Protein AF-A0A536W5L7-F1 (afdb_monomer)

Solvent-accessible surface area (backbone atoms only — not comparable to full-atom values): 9836 Å² total; per-residue (Å²): 137,85,82,81,77,74,79,84,81,61,81,79,60,69,79,57,91,58,36,45,54,44,58,64,73,83,43,68,65,40,51,50,52,49,54,50,55,33,54,78,70,67,56,73,55,66,69,61,50,50,50,52,53,52,52,50,53,51,43,50,79,49,64,52,60,50,56,84,71,65,44,43,70,56,57,74,65,50,46,77,48,80,44,59,80,52,95,77,37,63,67,56,29,53,72,78,36,67,70,68,43,86,86,84,88,87,76,65,56,88,37,88,71,53,58,68,45,41,71,51,43,66,38,91,66,82,43,66,37,38,77,80,80,43,50,75,66,54,40,45,40,43,55,75,29,54,43,54,53,94,55,52,84,48,48,42,31,35,36,78,83

pLDDT: mean 79.29, std 18.43, range [26.67, 97.56]

Structure (mmCIF, N/CA/C/O backbone):
data_AF-A0A536W5L7-F1
#
_entry.id   AF-A0A536W5L7-F1
#
loop_
_atom_site.group_PDB
_atom_site.id
_atom_site.type_symbol
_atom_site.label_atom_id
_atom_site.label_alt_id
_atom_site.label_comp_id
_atom_site.label_asym_id
_atom_site.label_entity_id
_atom_site.label_seq_id
_atom_site.pdbx_PDB_ins_code
_atom_site.Cartn_x
_atom_site.Cartn_y
_atom_site.Cartn_z
_atom_site.occupancy
_atom_site.B_iso_or_equiv
_atom_site.auth_seq_id
_atom_site.auth_comp_id
_atom_site.auth_asym_id
_atom_site.auth_atom_id
_atom_site.pdbx_PDB_model_num
ATOM 1 N N . MET A 1 1 ? 6.452 13.680 34.848 1.00 32.22 1 MET A N 1
ATOM 2 C CA . MET A 1 1 ? 6.865 13.036 33.582 1.00 32.22 1 MET A CA 1
ATOM 3 C C . MET A 1 1 ? 6.697 11.531 33.725 1.00 32.22 1 MET A C 1
ATOM 5 O O . MET A 1 1 ? 7.454 10.925 34.468 1.00 32.22 1 MET A O 1
ATOM 9 N N . LYS A 1 2 ? 5.662 10.931 33.125 1.00 27.36 2 LYS A N 1
ATOM 10 C CA . LYS A 1 2 ? 5.513 9.468 33.105 1.00 27.36 2 LYS A CA 1
ATOM 11 C C . LYS A 1 2 ? 6.101 8.961 31.793 1.00 27.36 2 LYS A C 1
ATOM 13 O O . LYS A 1 2 ? 5.631 9.349 30.733 1.00 27.36 2 LYS A O 1
ATOM 18 N N . SER A 1 3 ? 7.160 8.170 31.917 1.00 26.67 3 SER A N 1
ATOM 19 C CA . SER A 1 3 ? 7.847 7.481 30.828 1.00 26.67 3 SER A CA 1
ATOM 20 C C . SER A 1 3 ? 6.875 6.536 30.117 1.00 26.67 3 SER A C 1
ATOM 22 O O . SER A 1 3 ? 6.355 5.597 30.723 1.00 26.67 3 SER A O 1
ATOM 24 N N . THR A 1 4 ? 6.594 6.820 28.847 1.00 32.50 4 THR A N 1
ATOM 25 C CA . THR A 1 4 ? 5.908 5.916 27.924 1.00 32.50 4 THR A CA 1
ATOM 26 C C . THR A 1 4 ? 6.927 4.865 27.499 1.00 32.50 4 THR A C 1
ATOM 28 O O . THR A 1 4 ? 7.762 5.106 26.631 1.00 32.50 4 THR A O 1
ATOM 31 N N . VAL A 1 5 ? 6.919 3.711 28.162 1.00 34.50 5 VAL A N 1
ATOM 32 C CA . VAL A 1 5 ? 7.752 2.578 27.751 1.00 34.50 5 VAL A CA 1
ATOM 33 C C . VAL A 1 5 ? 7.144 2.016 26.471 1.00 34.50 5 VAL A C 1
ATOM 35 O O . VAL A 1 5 ? 6.074 1.409 26.508 1.00 34.50 5 VAL A O 1
ATOM 38 N N . ALA A 1 6 ? 7.809 2.254 25.341 1.00 34.38 6 ALA A N 1
ATOM 39 C CA . ALA A 1 6 ? 7.497 1.573 24.093 1.00 34.38 6 ALA A CA 1
ATOM 40 C C . ALA A 1 6 ? 7.584 0.050 24.324 1.00 34.38 6 ALA A C 1
ATOM 42 O O . ALA A 1 6 ? 8.531 -0.412 24.976 1.00 34.38 6 ALA A O 1
ATOM 43 N N . PRO A 1 7 ? 6.606 -0.743 23.856 1.00 38.12 7 PRO A N 1
ATOM 44 C CA . PRO A 1 7 ? 6.617 -2.183 24.070 1.00 38.12 7 PRO A CA 1
ATOM 45 C C . PRO A 1 7 ? 7.870 -2.798 23.430 1.00 38.12 7 PRO A C 1
ATOM 47 O O . PRO A 1 7 ? 8.220 -2.475 22.296 1.00 38.1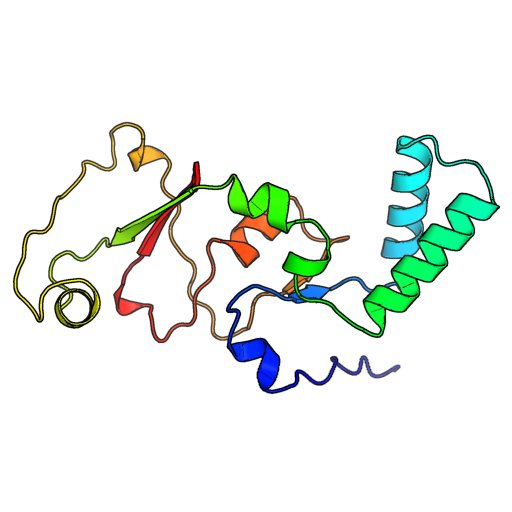2 7 PRO A O 1
ATOM 50 N N . ARG A 1 8 ? 8.562 -3.677 24.169 1.00 34.28 8 ARG A N 1
ATOM 51 C CA . ARG A 1 8 ? 9.709 -4.436 23.647 1.00 34.28 8 ARG A CA 1
ATOM 52 C C . ARG A 1 8 ? 9.222 -5.351 22.525 1.00 34.28 8 ARG A C 1
ATOM 54 O O . ARG A 1 8 ? 8.440 -6.265 22.768 1.00 34.28 8 ARG A O 1
ATOM 61 N N . ILE A 1 9 ? 9.688 -5.082 21.311 1.00 44.03 9 ILE A N 1
ATOM 62 C CA . ILE A 1 9 ? 9.407 -5.883 20.119 1.00 44.03 9 ILE A CA 1
ATOM 63 C C . ILE A 1 9 ? 10.312 -7.122 20.175 1.00 44.03 9 ILE A C 1
ATOM 65 O O . ILE A 1 9 ? 11.535 -6.993 20.204 1.00 44.03 9 ILE A O 1
ATOM 69 N N . ASN A 1 10 ? 9.725 -8.319 20.234 1.00 33.59 10 ASN A N 1
ATOM 70 C CA . ASN A 1 10 ? 10.475 -9.576 20.170 1.00 33.59 10 ASN A CA 1
ATOM 71 C C . ASN A 1 10 ? 10.868 -9.893 18.716 1.00 33.59 10 ASN A C 1
ATOM 73 O O . ASN A 1 10 ? 10.133 -9.597 17.778 1.00 33.59 10 ASN A O 1
ATOM 77 N N . SER A 1 11 ? 12.018 -10.538 18.523 1.00 33.47 11 SER A N 1
ATOM 78 C CA . SER A 1 11 ? 12.599 -10.849 17.206 1.00 33.47 11 SER A CA 1
ATOM 79 C C . SER A 1 11 ? 11.717 -11.726 16.304 1.00 33.47 11 SER A C 1
ATOM 81 O O . SER A 1 11 ? 11.886 -11.719 15.088 1.00 33.47 11 SER A O 1
ATOM 83 N N . THR A 1 12 ? 10.743 -12.447 16.862 1.00 30.41 12 THR A N 1
ATOM 84 C CA . THR A 1 12 ? 9.861 -13.362 16.122 1.00 30.41 12 THR A CA 1
ATOM 85 C C . THR A 1 12 ? 8.796 -12.650 15.276 1.00 30.41 12 THR A C 1
ATOM 87 O O . THR A 1 12 ? 8.328 -13.215 14.290 1.00 30.41 12 THR A O 1
ATOM 90 N N . THR A 1 13 ? 8.438 -11.400 15.599 1.00 38.28 13 THR A N 1
ATOM 91 C CA . THR A 1 13 ? 7.467 -10.600 14.820 1.00 38.28 13 THR A CA 1
ATOM 92 C C . THR A 1 13 ? 8.046 -9.976 13.549 1.00 38.28 13 THR A C 1
ATOM 94 O O . THR A 1 13 ? 7.297 -9.406 12.768 1.00 38.28 13 THR A O 1
ATOM 97 N N . LEU A 1 14 ? 9.355 -10.101 13.301 1.00 33.59 14 LEU A N 1
ATOM 98 C CA . LEU A 1 14 ? 10.002 -9.546 12.104 1.00 33.59 14 LEU A CA 1
ATOM 99 C C . LEU A 1 14 ? 9.717 -10.347 10.821 1.00 33.59 14 LEU A C 1
ATOM 101 O O . LEU A 1 14 ? 9.996 -9.854 9.733 1.00 33.59 14 LEU A O 1
ATOM 105 N N . SER A 1 15 ? 9.172 -11.565 10.930 1.00 30.73 15 SER A N 1
ATOM 106 C CA . SER A 1 15 ? 8.863 -12.407 9.760 1.00 30.73 15 SER A CA 1
ATOM 107 C C . SER A 1 15 ? 7.578 -11.998 9.029 1.00 30.73 15 SER A C 1
ATOM 109 O O . SER A 1 15 ? 7.478 -12.200 7.822 1.00 30.73 15 SER A O 1
ATOM 111 N N . ASN A 1 16 ? 6.639 -11.343 9.720 1.00 41.31 16 ASN A N 1
ATOM 112 C CA . ASN A 1 16 ? 5.439 -10.775 9.114 1.00 41.31 16 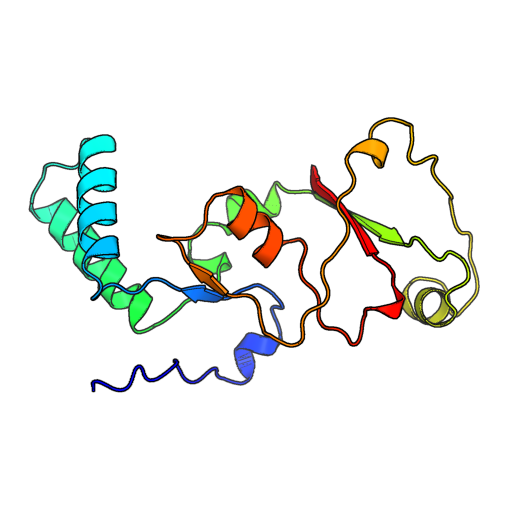ASN A CA 1
ATOM 113 C C . ASN A 1 16 ? 5.618 -9.257 9.049 1.00 41.31 16 ASN A C 1
ATOM 115 O O . ASN A 1 16 ? 5.362 -8.558 10.025 1.00 41.31 16 ASN A O 1
ATOM 119 N N . ALA A 1 17 ? 6.069 -8.749 7.898 1.00 54.16 17 ALA A N 1
ATOM 120 C CA . ALA A 1 17 ? 6.333 -7.332 7.613 1.00 54.16 17 ALA A CA 1
ATOM 121 C C . ALA A 1 17 ? 5.059 -6.454 7.567 1.00 54.16 17 ALA A C 1
ATOM 123 O O . ALA A 1 17 ? 4.863 -5.665 6.643 1.00 54.16 17 ALA A O 1
ATOM 124 N N . ARG A 1 18 ? 4.145 -6.622 8.529 1.00 63.81 18 ARG A N 1
ATOM 125 C CA . ARG A 1 18 ? 2.901 -5.858 8.655 1.00 63.81 18 ARG A CA 1
ATOM 126 C C . ARG A 1 18 ? 2.959 -4.936 9.871 1.00 63.81 18 ARG A C 1
ATOM 128 O O . ARG A 1 18 ? 3.485 -5.347 10.909 1.00 63.81 18 ARG A O 1
ATOM 135 N N . PRO A 1 19 ? 2.410 -3.710 9.781 1.00 64.31 19 PRO A N 1
ATOM 136 C CA . PRO A 1 19 ? 2.443 -2.758 10.883 1.00 64.31 19 PRO A CA 1
ATOM 137 C C . PRO A 1 19 ? 1.886 -3.357 12.164 1.00 64.31 19 PRO A C 1
ATOM 139 O O . PRO A 1 19 ? 0.949 -4.159 12.147 1.00 64.31 19 PRO A O 1
ATOM 142 N N . LEU A 1 20 ? 2.402 -2.888 13.291 1.00 68.06 20 LEU A N 1
ATOM 143 C CA . LEU A 1 20 ? 1.742 -3.134 14.561 1.00 68.06 20 LEU A CA 1
ATOM 144 C C . LEU A 1 20 ? 0.541 -2.200 14.695 1.00 68.06 20 LEU A C 1
ATOM 146 O O . LEU A 1 20 ? 0.556 -1.054 14.239 1.00 68.06 20 LEU A O 1
ATOM 150 N N . VAL A 1 21 ? -0.498 -2.693 15.360 1.00 67.75 21 VAL A N 1
ATOM 151 C CA . VAL A 1 21 ? -1.654 -1.878 15.722 1.00 67.75 21 VAL A CA 1
ATOM 152 C C . VAL A 1 21 ? -1.456 -1.371 17.136 1.00 67.75 21 VAL A C 1
ATOM 154 O O . VAL A 1 21 ? -1.437 -2.153 18.087 1.00 67.75 21 VAL A O 1
ATOM 157 N N . HIS A 1 22 ? -1.332 -0.057 17.268 1.00 70.94 22 HIS A N 1
ATOM 158 C CA . HIS A 1 22 ? -1.239 0.617 18.549 1.00 70.94 22 HIS A CA 1
ATOM 159 C C . HIS A 1 22 ? -2.584 1.230 18.941 1.00 70.94 22 HIS A C 1
ATOM 161 O O . HIS A 1 22 ? -3.380 1.675 18.110 1.00 70.94 22 HIS A O 1
ATOM 167 N N . LEU A 1 23 ? -2.857 1.218 20.242 1.00 68.75 23 LEU A N 1
ATOM 168 C CA . LEU A 1 23 ? -4.074 1.768 20.814 1.00 68.75 23 LEU A CA 1
ATOM 169 C C . LEU A 1 23 ? -3.818 2.138 22.272 1.00 68.75 23 LEU A C 1
ATOM 171 O O . LEU A 1 23 ? -3.885 1.269 23.135 1.00 68.75 23 LEU A O 1
ATOM 175 N N . ASP A 1 24 ? -3.565 3.410 22.574 1.00 73.62 24 ASP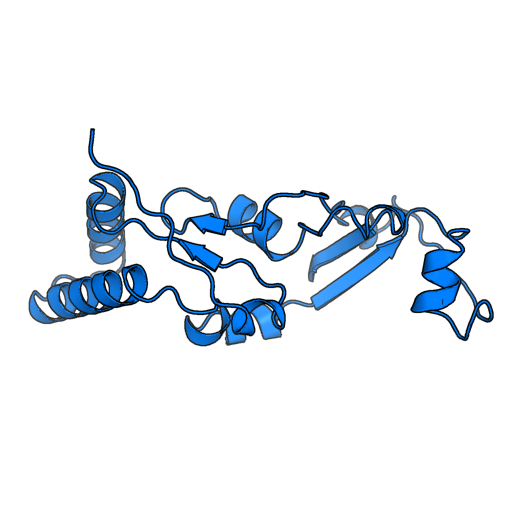 A N 1
ATOM 176 C CA . ASP A 1 24 ? -3.363 3.844 23.962 1.00 73.62 24 ASP A CA 1
ATOM 177 C C . ASP A 1 24 ? -4.687 3.842 24.739 1.00 73.62 24 ASP A C 1
ATOM 179 O O . ASP A 1 24 ? -5.470 4.784 24.671 1.00 73.62 24 ASP A O 1
ATOM 183 N N . VAL A 1 25 ? -4.947 2.797 25.524 1.00 71.25 25 VAL A N 1
ATOM 184 C CA . VAL A 1 25 ? -6.206 2.640 26.280 1.00 71.25 25 VAL A CA 1
ATOM 185 C C . VAL A 1 25 ? -6.296 3.589 27.487 1.00 71.25 25 VAL A C 1
ATOM 187 O O . VAL A 1 25 ? -7.371 3.756 28.076 1.00 71.25 25 VAL A O 1
ATOM 190 N N . HIS A 1 26 ? -5.191 4.222 27.884 1.00 73.50 26 HIS A N 1
ATOM 191 C CA . HIS A 1 26 ? -5.160 5.127 29.028 1.00 73.50 26 HIS A CA 1
ATOM 192 C C . HIS A 1 26 ? -5.486 6.573 28.658 1.00 73.50 26 HIS A C 1
ATOM 194 O O . HIS A 1 26 ? -5.987 7.300 29.533 1.00 73.50 26 HIS A O 1
ATOM 200 N N . SER A 1 27 ? -5.285 6.957 27.395 1.00 80.25 27 SER A N 1
ATOM 201 C CA . SER A 1 27 ? -5.589 8.300 26.907 1.00 80.25 27 SER A CA 1
ATOM 202 C C . SER A 1 27 ? -7.074 8.656 27.077 1.00 80.25 27 SER A C 1
ATOM 204 O O . SER A 1 27 ? -7.976 7.808 27.039 1.00 80.25 27 SER A O 1
ATOM 206 N N . THR A 1 28 ? -7.341 9.937 27.325 1.00 82.00 28 THR A N 1
ATOM 207 C CA . THR A 1 28 ? -8.700 10.500 27.350 1.00 82.00 28 THR A CA 1
ATOM 208 C C . THR A 1 28 ? -9.383 10.330 25.998 1.00 82.00 28 THR A C 1
ATOM 210 O O . THR A 1 28 ? -10.524 9.877 25.941 1.00 82.00 28 THR A O 1
ATOM 213 N N . GLU A 1 29 ? -8.642 10.566 24.921 1.00 81.56 29 GLU A N 1
ATOM 214 C CA . GLU A 1 29 ? -9.106 10.446 23.541 1.00 81.56 29 GLU A CA 1
ATOM 215 C C . GLU A 1 29 ? -9.624 9.037 23.214 1.00 81.56 29 GLU A C 1
ATOM 217 O O . GLU A 1 29 ? -10.728 8.884 22.694 1.00 81.56 29 GLU A O 1
ATOM 222 N N . THR A 1 30 ? -8.905 7.983 23.615 1.00 80.06 30 THR A N 1
ATOM 223 C CA . THR A 1 30 ? -9.338 6.595 23.394 1.00 80.06 30 THR A CA 1
ATOM 224 C C . THR A 1 30 ? -10.594 6.252 24.187 1.00 80.06 30 THR A C 1
ATOM 226 O O . THR A 1 30 ? -11.461 5.520 23.703 1.00 80.06 30 THR A O 1
ATOM 229 N N . LYS A 1 31 ? -10.730 6.772 25.414 1.00 82.50 31 LYS A N 1
ATOM 230 C CA . LYS A 1 31 ? -11.933 6.558 26.237 1.00 82.50 31 LYS A CA 1
ATOM 231 C C . LYS A 1 31 ? -13.154 7.223 25.612 1.00 82.50 31 LYS A C 1
ATOM 233 O O . LYS A 1 31 ? -14.226 6.616 25.587 1.00 82.50 31 LYS A O 1
ATOM 238 N N . GLU A 1 32 ? -12.994 8.438 25.100 1.00 85.38 32 GLU A N 1
ATOM 239 C CA . GLU A 1 32 ? -14.044 9.159 24.384 1.00 85.38 32 GLU A CA 1
ATOM 240 C C . GLU A 1 32 ? -14.416 8.460 23.080 1.00 85.38 32 GLU A C 1
ATOM 242 O O . GLU A 1 32 ? -15.590 8.15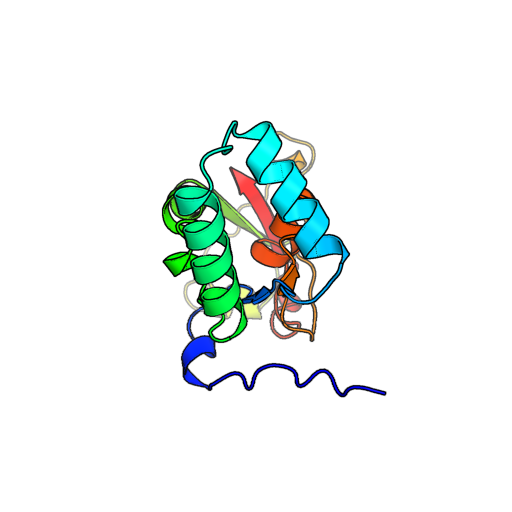6 22.867 1.00 85.38 32 GLU A O 1
ATOM 247 N N . TRP A 1 33 ? -13.423 8.122 22.254 1.00 83.94 33 TRP A N 1
ATOM 248 C CA . TRP A 1 33 ? -13.603 7.368 21.016 1.00 83.94 33 TRP A CA 1
ATOM 249 C C . TRP A 1 33 ? -14.357 6.057 21.255 1.00 83.94 33 TRP A C 1
ATOM 251 O O . TRP A 1 33 ? -15.298 5.741 20.523 1.00 83.94 33 TRP A O 1
ATOM 261 N N . LEU A 1 34 ? -14.000 5.319 22.312 1.00 83.94 34 LEU A N 1
ATOM 262 C CA . LEU A 1 34 ? -14.639 4.054 22.659 1.00 83.94 34 LEU A CA 1
ATOM 263 C C . LEU A 1 34 ? -16.091 4.264 23.097 1.00 83.94 34 LEU A C 1
ATO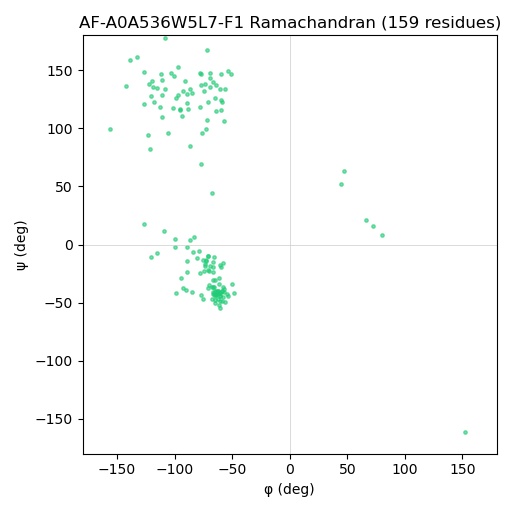M 265 O O . LEU A 1 34 ? -16.972 3.501 22.705 1.00 83.94 34 LEU A O 1
ATOM 269 N N . ASN A 1 35 ? -16.356 5.287 23.913 1.00 85.88 35 ASN A N 1
ATOM 270 C CA . ASN A 1 35 ? -17.716 5.600 24.341 1.00 85.88 35 ASN A CA 1
ATOM 271 C C . ASN A 1 35 ? -18.598 6.012 23.153 1.00 85.88 35 ASN A C 1
ATOM 273 O O . ASN A 1 35 ? -19.724 5.515 23.078 1.00 85.88 35 ASN A O 1
ATOM 277 N N . ARG A 1 36 ? -18.078 6.834 22.227 1.00 86.12 36 ARG A N 1
ATOM 278 C CA . ARG A 1 36 ? -18.760 7.224 20.981 1.00 86.12 36 ARG A CA 1
ATOM 279 C C . ARG A 1 36 ? -19.069 6.007 20.107 1.00 86.12 36 ARG A C 1
ATOM 281 O O . ARG A 1 36 ? -20.235 5.728 19.857 1.00 86.12 36 ARG A O 1
ATOM 288 N N . ASN A 1 37 ? -18.060 5.198 19.779 1.00 85.31 37 ASN A N 1
ATOM 289 C CA . ASN A 1 37 ? -18.233 3.992 18.957 1.00 85.31 37 ASN A CA 1
ATOM 290 C C . ASN A 1 37 ? -19.224 2.987 19.562 1.00 85.31 37 ASN A C 1
ATOM 292 O O . ASN A 1 37 ? -20.001 2.356 18.847 1.00 85.31 37 ASN A O 1
ATOM 296 N N . MET A 1 38 ? -19.199 2.792 20.886 1.00 86.31 38 MET A N 1
ATOM 297 C CA . MET A 1 38 ? -20.167 1.909 21.544 1.00 86.31 38 MET A CA 1
ATOM 298 C C . MET A 1 38 ? -21.589 2.475 21.475 1.00 86.31 38 MET A C 1
ATOM 300 O O . MET A 1 38 ? -22.523 1.691 21.342 1.00 86.31 38 MET A O 1
ATOM 304 N N . ALA A 1 39 ? -21.762 3.797 21.574 1.00 86.06 39 ALA A N 1
ATOM 305 C CA . ALA A 1 39 ? -23.069 4.438 21.448 1.00 86.06 39 ALA A CA 1
ATOM 306 C C . ALA A 1 39 ? -23.618 4.328 20.016 1.00 86.06 39 ALA A C 1
ATOM 308 O O . ALA A 1 39 ? -24.748 3.884 19.843 1.00 86.06 39 ALA A O 1
ATOM 309 N N . GLU A 1 40 ? -22.797 4.623 19.004 1.00 86.88 40 GLU A N 1
ATOM 310 C CA . GLU A 1 40 ? -23.154 4.506 17.579 1.00 86.88 40 GLU A CA 1
ATOM 311 C C . GLU A 1 40 ? -23.579 3.083 17.196 1.00 86.88 40 GLU A C 1
ATOM 313 O O . GLU A 1 40 ? -24.511 2.886 16.425 1.00 86.88 40 GLU A O 1
ATOM 318 N N . ARG A 1 41 ? -22.939 2.068 17.786 1.00 83.38 41 ARG A N 1
ATOM 319 C CA . ARG A 1 41 ? -23.280 0.651 17.571 1.00 83.38 41 ARG A CA 1
ATOM 320 C C . ARG A 1 41 ? -24.448 0.154 18.435 1.00 83.38 41 ARG A C 1
ATOM 322 O O . ARG A 1 41 ? -24.689 -1.052 18.486 1.00 83.38 41 ARG A O 1
ATOM 329 N N . GLY A 1 42 ? -25.123 1.036 19.175 1.00 87.25 42 GLY A N 1
ATOM 330 C CA . GLY A 1 42 ? -26.244 0.682 20.055 1.00 87.25 42 GLY A CA 1
ATOM 331 C C . GLY A 1 42 ? -25.854 -0.191 21.258 1.00 87.25 42 GLY A C 1
ATOM 332 O O . GLY A 1 42 ? -26.688 -0.893 21.829 1.00 87.25 42 GLY A O 1
ATOM 333 N N . ILE A 1 43 ? -24.579 -0.195 21.661 1.00 87.19 43 ILE A N 1
ATOM 334 C CA . ILE A 1 43 ? -24.064 -1.028 22.755 1.00 87.19 43 ILE A CA 1
ATOM 335 C C . ILE A 1 43 ? -24.259 -0.301 24.092 1.00 87.19 43 ILE A C 1
ATOM 337 O O . ILE A 1 43 ? -23.358 0.356 24.629 1.00 87.19 43 ILE A O 1
ATOM 341 N N . THR A 1 44 ? -25.453 -0.455 24.658 1.00 85.75 44 THR A N 1
ATOM 342 C CA . THR A 1 44 ? -25.852 0.157 25.938 1.00 85.75 44 THR A CA 1
ATOM 343 C C . THR A 1 44 ? -25.652 -0.770 27.141 1.00 85.75 44 THR A C 1
ATOM 345 O O . THR A 1 44 ? -25.347 -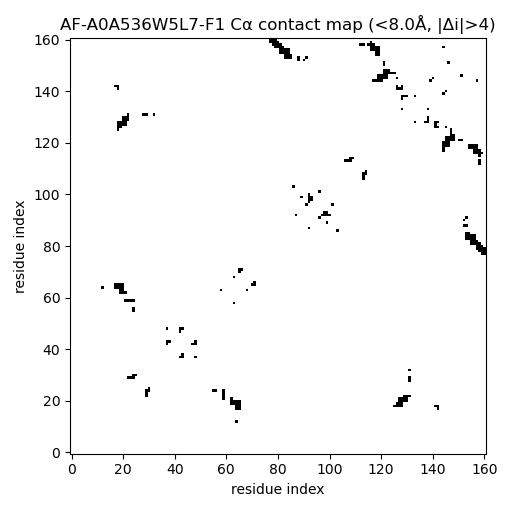0.298 28.233 1.00 85.75 44 THR A O 1
ATOM 348 N N . ASN A 1 45 ? -25.736 -2.093 26.946 1.00 91.06 45 ASN A N 1
ATOM 349 C CA . ASN A 1 45 ? -25.661 -3.087 28.024 1.00 91.06 45 ASN A CA 1
ATOM 350 C C . ASN A 1 45 ? -24.332 -2.996 28.828 1.00 91.06 45 ASN A C 1
ATOM 352 O O . ASN A 1 45 ? -23.257 -3.175 28.238 1.00 91.06 45 ASN A O 1
ATOM 356 N N . PRO A 1 46 ? -24.378 -2.795 30.165 1.00 89.19 46 PRO A N 1
ATOM 357 C CA . PRO A 1 46 ? -23.186 -2.629 31.004 1.00 89.19 46 PRO A CA 1
ATOM 358 C C . PRO A 1 46 ? -22.185 -3.788 30.929 1.00 89.19 46 PRO A C 1
ATOM 360 O O . PRO A 1 46 ? -20.978 -3.557 30.825 1.00 89.19 46 PRO A O 1
ATOM 363 N N . SER A 1 47 ? -22.666 -5.032 30.909 1.00 86.81 47 SER A N 1
ATOM 364 C CA . SER A 1 47 ? -21.822 -6.230 30.844 1.00 86.81 47 SER A CA 1
ATOM 365 C C . SER A 1 47 ? -21.078 -6.322 29.512 1.00 86.81 47 SER A C 1
ATOM 367 O O . SER A 1 47 ? -19.878 -6.606 29.491 1.00 86.81 47 SER A O 1
ATOM 369 N N . LYS A 1 48 ? -21.744 -5.986 28.395 1.00 86.00 48 LYS A N 1
ATOM 370 C CA . LYS A 1 48 ? -21.097 -5.917 27.070 1.00 86.00 48 LYS A CA 1
ATOM 371 C C . LYS A 1 48 ? -20.024 -4.826 27.029 1.00 86.00 48 LYS A C 1
ATOM 373 O O . LYS A 1 48 ? -18.919 -5.067 26.545 1.00 86.00 48 LYS A O 1
ATOM 378 N N . ARG A 1 49 ? -20.310 -3.647 27.591 1.00 85.69 49 ARG A N 1
ATOM 379 C CA . ARG A 1 49 ? -19.350 -2.529 27.665 1.00 85.69 49 ARG A CA 1
ATOM 380 C C . ARG A 1 49 ? -18.127 -2.886 28.513 1.00 85.69 49 ARG A C 1
ATOM 382 O O . ARG A 1 49 ? -17.000 -2.584 28.122 1.00 85.69 49 ARG A O 1
ATOM 389 N N . LEU A 1 50 ? -18.322 -3.566 29.646 1.00 84.81 50 LEU A N 1
ATOM 390 C CA . LEU A 1 50 ? -17.224 -4.040 30.492 1.00 84.81 50 LEU A CA 1
ATOM 391 C C . LEU A 1 50 ? -16.362 -5.083 29.770 1.00 84.81 50 LEU A C 1
ATOM 393 O O . LEU A 1 50 ? -15.135 -5.000 29.830 1.00 84.81 50 LEU A O 1
ATOM 397 N N . ALA A 1 51 ? -16.982 -6.025 29.053 1.00 85.38 51 ALA A N 1
ATOM 398 C CA . ALA A 1 51 ? -16.266 -7.020 28.259 1.00 85.38 51 ALA A CA 1
ATOM 399 C C . ALA A 1 51 ? -15.406 -6.368 27.162 1.00 85.38 51 ALA A C 1
ATOM 401 O O . ALA A 1 51 ? -14.230 -6.709 27.024 1.00 85.38 51 ALA A O 1
ATOM 402 N N . ILE A 1 52 ? -15.944 -5.372 26.445 1.00 83.94 52 ILE A N 1
ATOM 403 C CA . ILE A 1 52 ? -15.195 -4.596 25.443 1.00 83.94 52 ILE A CA 1
ATOM 404 C C . ILE A 1 52 ? -14.008 -3.879 26.094 1.00 83.94 52 ILE A C 1
ATOM 406 O O . ILE A 1 52 ? -12.884 -4.002 25.613 1.00 83.94 52 ILE A O 1
ATOM 410 N N . ARG A 1 53 ? -14.218 -3.186 27.221 1.00 82.19 53 ARG A N 1
ATOM 411 C CA . ARG A 1 53 ? -13.139 -2.497 27.953 1.00 82.19 53 ARG A CA 1
ATOM 412 C C . ARG A 1 53 ? -12.046 -3.460 28.425 1.00 82.19 53 ARG A C 1
ATOM 414 O O . ARG A 1 53 ? -10.866 -3.146 28.290 1.00 82.19 53 ARG A O 1
ATOM 421 N N . ARG A 1 54 ? -12.418 -4.639 28.939 1.00 82.62 54 ARG A N 1
ATOM 422 C CA . ARG A 1 54 ? -11.464 -5.689 29.337 1.00 82.62 54 ARG A CA 1
ATOM 423 C C . ARG A 1 54 ? -10.658 -6.191 28.137 1.00 82.62 54 ARG A C 1
ATOM 425 O O . ARG A 1 54 ? -9.434 -6.247 28.218 1.00 82.62 54 ARG A O 1
ATOM 432 N N . ARG A 1 55 ? -11.324 -6.485 27.015 1.00 77.88 55 ARG A N 1
ATOM 433 C CA . ARG A 1 55 ? -10.677 -6.939 25.771 1.00 77.88 55 ARG A CA 1
ATOM 434 C C . ARG A 1 55 ? -9.730 -5.883 25.192 1.00 77.88 55 ARG A C 1
ATOM 436 O O . ARG A 1 55 ? -8.633 -6.229 24.758 1.00 77.88 55 ARG A O 1
ATOM 443 N N . MET A 1 56 ? -10.126 -4.611 25.233 1.00 75.00 56 MET A N 1
ATOM 444 C CA . MET A 1 56 ? -9.296 -3.472 24.822 1.00 75.00 56 MET A CA 1
ATOM 445 C C . MET A 1 56 ? -8.038 -3.367 25.689 1.00 75.00 56 MET A C 1
ATOM 447 O O . MET A 1 56 ? -6.934 -3.379 25.157 1.00 75.00 56 MET A O 1
ATOM 451 N N . LYS A 1 57 ? -8.187 -3.359 27.022 1.00 75.00 57 LYS A N 1
ATOM 452 C CA . LYS A 1 57 ? -7.051 -3.276 27.957 1.00 75.00 57 LYS A CA 1
ATOM 453 C C . LYS A 1 57 ? -6.067 -4.435 27.772 1.00 75.00 57 LYS A C 1
ATOM 455 O O . LYS A 1 57 ? -4.863 -4.221 27.806 1.00 75.00 57 LYS A O 1
ATOM 460 N N . HIS A 1 58 ? -6.574 -5.644 27.535 1.00 72.94 58 HIS A N 1
ATOM 461 C CA . HIS A 1 58 ? -5.731 -6.803 27.245 1.00 72.94 58 HIS A CA 1
ATOM 462 C C . HIS A 1 58 ? -4.948 -6.649 25.930 1.00 72.94 58 HIS A C 1
ATOM 464 O O . HIS A 1 58 ? -3.771 -6.982 25.880 1.00 72.94 58 HIS A O 1
ATOM 470 N N . SER A 1 59 ? -5.577 -6.101 24.886 1.00 66.88 59 SER A N 1
ATOM 471 C CA . SER A 1 59 ? -4.941 -5.915 23.570 1.00 66.88 59 SER A CA 1
ATOM 472 C C . SER A 1 59 ? -3.910 -4.778 23.546 1.00 66.88 59 SER A C 1
ATOM 474 O O . SER A 1 59 ? -3.073 -4.748 22.657 1.00 66.88 59 SER A O 1
ATOM 476 N N . TYR A 1 60 ? -3.953 -3.860 24.516 1.00 67.25 60 TYR A N 1
ATOM 477 C CA . TYR A 1 60 ? -2.920 -2.836 24.708 1.00 67.25 60 TYR A CA 1
ATOM 478 C C . TYR A 1 60 ? -1.653 -3.384 25.363 1.00 67.25 60 TYR A C 1
ATOM 480 O O . TYR A 1 60 ? -0.550 -3.060 24.942 1.00 67.25 60 TYR A O 1
ATOM 488 N N . VAL A 1 61 ? -1.809 -4.223 26.392 1.00 68.31 61 VAL A N 1
ATOM 489 C CA . VAL A 1 61 ? -0.669 -4.833 27.098 1.00 68.31 61 VAL A CA 1
ATOM 490 C C . VAL A 1 61 ? 0.032 -5.865 26.213 1.00 68.31 61 VAL A C 1
ATOM 492 O O . VAL A 1 61 ? 1.250 -5.985 26.261 1.00 68.31 61 VAL A O 1
ATOM 495 N N . ASN A 1 62 ? -0.740 -6.570 25.384 1.00 68.38 62 ASN A N 1
ATOM 496 C CA . ASN A 1 62 ? -0.247 -7.557 24.434 1.00 68.38 62 ASN A CA 1
ATOM 497 C C . ASN A 1 62 ? -0.670 -7.137 23.018 1.00 68.38 62 ASN A C 1
ATOM 499 O O . ASN A 1 62 ? -1.713 -7.610 22.542 1.00 68.38 62 ASN A O 1
ATOM 503 N N . PRO A 1 63 ? 0.072 -6.219 22.364 1.00 64.69 63 PRO A N 1
ATOM 504 C CA . PRO A 1 63 ? -0.200 -5.857 20.981 1.00 64.69 63 PRO A CA 1
ATOM 505 C C . PRO A 1 63 ? -0.072 -7.111 20.117 1.00 64.69 63 PRO A C 1
ATOM 507 O O . PRO A 1 63 ? 0.939 -7.810 20.151 1.00 64.69 63 PRO A O 1
ATOM 510 N N . ARG A 1 64 ? -1.141 -7.418 19.386 1.00 62.91 64 ARG A N 1
ATOM 511 C CA . ARG A 1 64 ? -1.209 -8.584 18.506 1.00 62.91 64 ARG A CA 1
ATOM 512 C C . ARG A 1 64 ? -0.889 -8.187 17.067 1.00 62.91 64 ARG A C 1
ATOM 514 O O . ARG A 1 64 ? -1.176 -7.044 16.693 1.00 62.91 64 ARG A O 1
ATOM 521 N N . PRO A 1 65 ? -0.365 -9.115 16.250 1.00 62.44 65 PRO A N 1
ATOM 522 C CA . PRO A 1 65 ? -0.327 -8.939 14.805 1.00 62.44 65 PRO A CA 1
ATOM 523 C C . PRO A 1 65 ? -1.711 -8.549 14.265 1.00 62.44 65 PRO A C 1
ATOM 525 O O . PRO A 1 65 ? -2.740 -8.988 14.790 1.00 62.44 65 PRO A O 1
ATOM 528 N N . ILE A 1 66 ? -1.744 -7.734 13.202 1.00 59.03 66 ILE A N 1
ATOM 529 C CA . ILE A 1 66 ? -2.986 -7.319 12.516 1.00 59.03 66 ILE A CA 1
ATOM 530 C C . ILE A 1 66 ? -3.874 -8.523 12.172 1.00 59.03 66 ILE A C 1
ATOM 532 O O . ILE A 1 66 ? -5.103 -8.425 12.228 1.00 59.03 66 ILE A O 1
ATOM 536 N N . GLU A 1 67 ? -3.248 -9.654 11.861 1.00 53.34 67 GLU A N 1
ATOM 537 C CA . GLU A 1 67 ? -3.902 -10.904 11.491 1.00 53.34 67 GLU A CA 1
ATOM 538 C C . GLU A 1 67 ? -4.892 -11.385 12.571 1.00 53.34 67 GLU A C 1
ATOM 540 O O . GLU A 1 67 ? -6.095 -11.544 12.333 1.00 53.34 67 GLU A O 1
ATOM 545 N N . GLU A 1 68 ? -4.448 -11.426 13.828 1.00 58.03 68 GLU A N 1
ATOM 546 C CA . GLU A 1 68 ? -5.249 -11.888 14.970 1.00 58.03 68 GLU A CA 1
ATOM 547 C C . GLU A 1 68 ? -6.388 -10.934 15.375 1.00 58.03 68 GLU A C 1
ATOM 549 O O . GLU A 1 68 ? -7.248 -11.271 16.198 1.00 58.03 68 GLU A O 1
ATOM 554 N N . LEU A 1 69 ? -6.417 -9.722 14.815 1.00 61.66 69 LEU A N 1
ATOM 555 C CA . LEU A 1 69 ? -7.452 -8.721 15.079 1.00 61.66 69 LEU A CA 1
ATOM 556 C C . LEU A 1 69 ? -8.681 -8.880 14.170 1.00 61.66 69 LEU A C 1
ATOM 558 O O . LEU A 1 69 ? -9.607 -8.068 14.255 1.00 61.66 69 LEU A O 1
ATOM 562 N N . GLY A 1 70 ? -8.715 -9.921 13.330 1.00 58.38 70 GLY A N 1
ATOM 563 C CA . GLY A 1 70 ? -9.812 -10.193 12.399 1.00 58.38 70 GLY A CA 1
ATOM 564 C C . GLY A 1 70 ? -9.760 -9.348 11.124 1.00 58.38 70 GLY A C 1
ATOM 565 O O . GLY A 1 70 ? -10.694 -9.396 10.324 1.00 58.38 70 GLY A O 1
ATOM 566 N N . PHE A 1 71 ? -8.671 -8.600 10.914 1.00 62.19 71 PHE A N 1
ATOM 567 C CA . PHE A 1 71 ? -8.405 -7.913 9.648 1.00 62.19 71 PHE A CA 1
ATOM 568 C C . PHE A 1 71 ? -7.977 -8.874 8.545 1.00 62.19 71 PHE A C 1
ATOM 570 O O . PHE A 1 71 ? -8.090 -8.519 7.379 1.00 62.19 71 PHE A O 1
ATOM 577 N N . ASP A 1 72 ? -7.570 -10.099 8.882 1.00 60.06 72 ASP A N 1
ATOM 578 C CA . ASP A 1 72 ? -7.229 -11.138 7.909 1.00 60.06 72 ASP A CA 1
ATOM 579 C C . ASP A 1 72 ? -8.276 -11.320 6.825 1.00 60.06 72 ASP A C 1
ATOM 581 O O . ASP A 1 72 ? -7.939 -11.460 5.654 1.00 60.06 72 ASP A O 1
ATOM 585 N N . LYS A 1 73 ? -9.556 -11.298 7.201 1.00 66.12 73 LYS A N 1
ATOM 586 C CA . LYS A 1 73 ? -10.634 -11.492 6.235 1.00 66.12 73 LYS A CA 1
ATOM 587 C C . LYS A 1 73 ? -10.706 -10.343 5.228 1.00 66.12 73 LYS A C 1
ATOM 589 O O . LYS A 1 73 ? -10.970 -10.600 4.064 1.00 66.12 73 LYS A O 1
ATOM 594 N N . VAL A 1 74 ? -10.438 -9.115 5.672 1.00 69.75 74 VAL A N 1
ATOM 595 C CA . VAL A 1 74 ? -10.410 -7.919 4.816 1.00 69.75 74 VAL A CA 1
ATOM 596 C C . VAL A 1 74 ? -9.139 -7.905 3.973 1.00 69.75 74 VAL A C 1
ATOM 598 O O . VAL A 1 74 ? -9.205 -7.729 2.767 1.00 69.75 74 VAL A O 1
ATOM 601 N N . LEU A 1 75 ? -7.977 -8.164 4.573 1.00 68.94 75 LEU A N 1
ATOM 602 C CA . LEU A 1 75 ? -6.695 -8.141 3.867 1.00 68.94 75 LEU A CA 1
ATOM 603 C C . LEU A 1 75 ? -6.580 -9.254 2.822 1.00 68.94 75 LEU A C 1
ATOM 605 O O . LEU A 1 75 ? -5.931 -9.054 1.807 1.00 68.94 75 LEU A O 1
ATOM 609 N N . ARG A 1 76 ? -7.232 -10.405 3.030 1.00 72.81 76 ARG A N 1
ATOM 610 C CA . ARG A 1 76 ? -7.335 -11.471 2.016 1.00 72.81 76 ARG A CA 1
ATOM 611 C C . ARG A 1 76 ? -8.220 -11.099 0.828 1.00 72.81 76 ARG A C 1
ATOM 613 O O . ARG A 1 76 ? -8.150 -11.775 -0.189 1.00 72.81 76 ARG A O 1
ATOM 620 N N . GLN A 1 77 ? -9.073 -10.087 0.972 1.00 80.94 77 GLN A N 1
ATOM 621 C CA . GLN A 1 77 ? -9.912 -9.582 -0.113 1.00 80.94 77 GLN A CA 1
ATOM 622 C C . GLN A 1 77 ? -9.224 -8.478 -0.915 1.00 80.94 77 GLN A C 1
ATOM 624 O O . GLN A 1 77 ? -9.703 -8.165 -1.995 1.00 80.94 77 GLN A O 1
ATOM 629 N N . ILE A 1 78 ? -8.126 -7.913 -0.404 1.00 83.25 78 ILE A N 1
ATOM 630 C CA . ILE A 1 78 ? -7.388 -6.844 -1.073 1.00 83.25 78 ILE A CA 1
ATOM 631 C C . ILE A 1 78 ? -6.333 -7.458 -1.993 1.00 83.25 78 ILE A C 1
ATOM 633 O O . ILE A 1 78 ? -5.446 -8.187 -1.541 1.00 83.25 78 ILE A O 1
ATOM 637 N N . GLY A 1 79 ? -6.415 -7.126 -3.277 1.00 88.19 79 GLY A N 1
ATOM 638 C CA . GLY A 1 79 ? -5.370 -7.379 -4.258 1.00 88.19 79 GLY A CA 1
ATOM 639 C C . GLY A 1 79 ? -4.359 -6.237 -4.273 1.00 88.19 79 GLY A C 1
ATOM 640 O O . GLY A 1 79 ? -4.733 -5.066 -4.302 1.00 88.19 79 GLY A O 1
ATOM 641 N N . ILE A 1 80 ? -3.068 -6.573 -4.276 1.00 91.38 80 ILE A N 1
ATOM 642 C CA . ILE A 1 80 ? -1.985 -5.604 -4.471 1.00 91.38 80 ILE A CA 1
ATOM 643 C C . ILE A 1 80 ? -1.235 -5.991 -5.735 1.00 91.38 80 ILE A C 1
ATOM 645 O O . ILE A 1 80 ? -0.717 -7.103 -5.834 1.00 91.38 80 ILE A O 1
ATOM 649 N N . TYR A 1 81 ? -1.170 -5.063 -6.682 1.00 93.88 81 TYR A N 1
ATOM 650 C CA . TYR A 1 81 ? -0.349 -5.197 -7.876 1.00 93.88 81 TYR A CA 1
ATOM 651 C C . TYR A 1 81 ? 0.804 -4.198 -7.813 1.00 93.88 81 TYR A C 1
ATOM 653 O O . TYR A 1 81 ? 0.585 -2.989 -7.904 1.00 93.88 81 TYR A O 1
ATOM 661 N N . SER A 1 82 ? 2.015 -4.717 -7.614 1.00 94.75 82 SER A N 1
ATOM 662 C CA . SER A 1 82 ? 3.249 -3.943 -7.477 1.00 94.75 82 SER A CA 1
ATOM 663 C C . SER A 1 82 ? 3.953 -3.779 -8.820 1.00 94.75 82 SER A C 1
ATOM 665 O O . SER A 1 82 ? 4.151 -4.747 -9.550 1.00 94.75 82 SER A O 1
ATOM 667 N N . MET A 1 83 ? 4.356 -2.550 -9.125 1.00 95.94 83 MET A N 1
ATOM 668 C CA . MET A 1 83 ? 5.049 -2.150 -10.350 1.00 95.94 83 MET A CA 1
ATOM 669 C C . MET A 1 83 ? 6.253 -1.279 -10.006 1.00 95.94 83 MET A C 1
ATOM 671 O O . MET A 1 83 ? 6.306 -0.693 -8.928 1.00 95.94 83 MET A O 1
ATOM 675 N N . THR A 1 84 ? 7.190 -1.151 -10.940 1.00 96.19 84 THR A N 1
ATOM 676 C CA . THR A 1 84 ? 8.356 -0.271 -10.814 1.00 96.19 84 THR A CA 1
ATOM 677 C C . THR A 1 84 ? 8.274 0.884 -11.806 1.00 96.19 84 THR A C 1
ATOM 679 O O . THR A 1 84 ? 7.760 0.717 -12.911 1.00 96.19 84 THR A O 1
ATOM 682 N N . ALA A 1 85 ? 8.793 2.049 -11.417 1.00 96.31 85 ALA A N 1
ATOM 683 C CA . ALA A 1 85 ? 9.051 3.154 -12.340 1.00 96.31 85 ALA A CA 1
ATOM 684 C C . ALA A 1 85 ? 10.402 3.031 -13.076 1.00 96.31 85 ALA A C 1
ATOM 686 O O . ALA A 1 85 ? 10.682 3.842 -13.956 1.00 96.31 85 ALA A O 1
ATOM 687 N N . ASP A 1 86 ? 11.235 2.044 -12.726 1.00 96.12 86 ASP A N 1
ATOM 688 C CA . ASP A 1 86 ? 12.549 1.815 -13.330 1.00 96.12 86 ASP A CA 1
ATOM 689 C C . ASP A 1 86 ? 12.657 0.394 -13.909 1.00 96.12 86 ASP A C 1
ATOM 691 O O . ASP A 1 86 ? 13.028 -0.552 -13.203 1.00 96.12 86 ASP A O 1
ATOM 695 N N . PRO A 1 87 ? 12.369 0.218 -15.212 1.00 95.19 87 PRO A N 1
ATOM 696 C CA . PRO A 1 87 ? 12.463 -1.082 -15.864 1.00 95.19 87 PRO A CA 1
ATOM 697 C C . PRO A 1 87 ? 13.911 -1.559 -16.049 1.00 95.19 87 PRO A C 1
ATOM 699 O O . PRO A 1 87 ? 14.116 -2.708 -16.433 1.00 95.19 87 PRO A O 1
ATOM 702 N N . ALA A 1 88 ? 14.923 -0.719 -15.802 1.00 95.25 88 ALA A N 1
ATOM 703 C CA . ALA A 1 88 ? 16.337 -1.049 -15.984 1.00 95.25 88 ALA A CA 1
ATOM 704 C C . ALA A 1 88 ? 17.048 -1.435 -14.674 1.00 95.25 88 ALA A C 1
ATOM 706 O O . ALA A 1 88 ? 18.226 -1.799 -14.700 1.00 95.25 88 ALA A O 1
ATOM 707 N N . SER A 1 89 ? 16.348 -1.396 -13.535 1.00 95.38 89 SER A N 1
ATOM 708 C CA . SER A 1 89 ? 16.911 -1.709 -12.219 1.00 95.38 89 SER A CA 1
ATOM 709 C C . SER A 1 89 ? 17.512 -3.118 -12.173 1.00 95.38 89 SER A C 1
ATOM 711 O O . SER A 1 89 ? 16.802 -4.125 -12.124 1.00 95.38 89 SER A O 1
ATOM 713 N N . LEU A 1 90 ? 18.847 -3.208 -12.160 1.00 95.44 90 LEU A N 1
ATOM 714 C CA . LEU A 1 90 ? 19.563 -4.490 -12.151 1.00 95.44 90 LEU A CA 1
ATOM 715 C C . LEU A 1 90 ? 19.158 -5.369 -10.964 1.00 95.44 90 LEU A C 1
ATOM 717 O O . LEU A 1 90 ? 19.010 -6.574 -11.132 1.00 95.44 90 LEU A O 1
ATOM 721 N N . LEU A 1 91 ? 18.930 -4.767 -9.793 1.00 95.69 91 LEU A N 1
ATOM 722 C CA . LEU A 1 91 ? 18.491 -5.489 -8.599 1.00 95.69 91 LEU A CA 1
ATOM 723 C C . LEU A 1 91 ? 17.090 -6.089 -8.778 1.00 95.69 91 LEU A C 1
ATOM 725 O O . LEU A 1 91 ? 16.874 -7.240 -8.405 1.00 95.69 91 LEU A O 1
ATOM 729 N N . MET A 1 92 ? 16.159 -5.367 -9.414 1.00 94.94 92 MET A N 1
ATOM 730 C CA . MET A 1 92 ? 14.836 -5.913 -9.750 1.00 94.94 92 MET A CA 1
ATOM 731 C C . MET A 1 92 ? 14.953 -7.118 -10.683 1.00 94.94 92 MET A C 1
ATOM 733 O O . MET A 1 92 ? 14.323 -8.148 -10.448 1.00 94.94 92 MET A O 1
ATOM 737 N N . TRP A 1 93 ? 15.809 -7.020 -11.701 1.00 95.81 93 TRP A N 1
ATOM 738 C CA . TRP A 1 93 ? 16.099 -8.122 -12.618 1.00 95.81 93 TRP A CA 1
ATOM 739 C C . TRP A 1 93 ? 16.783 -9.317 -11.937 1.00 95.81 93 TRP A C 1
ATOM 741 O O . TRP A 1 93 ? 16.564 -10.456 -12.350 1.00 95.81 93 TRP A O 1
ATOM 751 N N . SER A 1 94 ? 17.580 -9.098 -10.887 1.00 94.94 94 SER A N 1
ATOM 752 C CA . SER A 1 94 ? 18.131 -10.187 -10.071 1.00 94.94 94 SER A CA 1
ATOM 753 C C . SER A 1 94 ? 17.071 -10.868 -9.201 1.00 94.94 94 SER A C 1
ATOM 755 O O . SER A 1 94 ? 17.151 -12.074 -8.989 1.00 94.94 94 SER A O 1
ATOM 757 N N . HIS A 1 95 ? 16.116 -10.110 -8.652 1.00 91.75 95 HIS A N 1
ATOM 758 C CA . HIS A 1 95 ? 15.164 -10.608 -7.651 1.00 91.75 95 HIS A CA 1
ATOM 759 C C . HIS A 1 95 ? 13.874 -11.185 -8.232 1.00 91.75 95 HIS A C 1
ATOM 761 O O . HIS A 1 95 ? 13.365 -12.173 -7.708 1.00 91.75 95 HIS A O 1
ATOM 767 N N . TYR A 1 96 ? 13.332 -10.560 -9.275 1.00 92.50 96 TYR A N 1
ATOM 768 C CA . TYR A 1 96 ? 11.988 -10.853 -9.780 1.00 92.50 96 TYR A CA 1
ATOM 769 C C . TYR A 1 96 ? 11.974 -11.444 -11.193 1.00 92.50 96 TYR A C 1
ATOM 771 O O . TYR A 1 96 ? 10.919 -11.875 -11.656 1.00 92.50 96 TYR A O 1
ATOM 779 N N . ALA A 1 97 ? 13.119 -11.488 -11.874 1.00 93.62 97 ALA A N 1
ATOM 780 C CA . ALA A 1 97 ? 13.266 -12.165 -13.159 1.00 93.62 97 ALA A CA 1
ATOM 781 C C . ALA A 1 97 ? 14.101 -13.448 -13.009 1.00 93.62 97 ALA A C 1
ATOM 783 O O . ALA A 1 97 ? 14.606 -13.757 -11.929 1.00 93.62 97 ALA A O 1
ATOM 784 N N . ASP A 1 98 ? 14.271 -14.199 -14.097 1.00 93.50 98 ASP A N 1
ATOM 785 C CA . ASP A 1 98 ? 15.117 -15.397 -14.124 1.00 93.50 98 ASP A CA 1
ATOM 786 C C . ASP A 1 98 ? 16.600 -14.995 -14.199 1.00 93.50 98 ASP A C 1
ATOM 788 O O . ASP A 1 98 ? 17.242 -15.091 -15.246 1.00 93.50 98 ASP A O 1
ATOM 792 N N . ALA A 1 99 ? 17.113 -14.422 -13.104 1.00 91.00 99 ALA A N 1
ATOM 793 C CA . ALA A 1 99 ? 18.482 -13.925 -12.969 1.00 91.00 99 ALA A CA 1
ATOM 794 C C . ALA A 1 99 ? 18.924 -13.065 -14.172 1.00 91.00 99 ALA A C 1
ATOM 796 O O . ALA A 1 99 ? 19.858 -13.409 -14.898 1.00 91.00 99 ALA A O 1
ATOM 797 N N . HIS A 1 100 ? 18.250 -11.927 -14.372 1.00 94.06 100 HIS A N 1
ATOM 798 C CA . HIS A 1 100 ? 18.450 -11.001 -15.499 1.00 94.06 100 HIS A CA 1
ATOM 799 C C . HIS A 1 100 ? 17.948 -11.472 -16.871 1.00 94.06 100 HIS A C 1
ATOM 801 O O . HIS A 1 100 ? 18.297 -10.874 -17.889 1.00 94.06 100 HIS A O 1
ATOM 807 N N . LYS A 1 101 ? 17.099 -12.502 -16.924 1.00 93.50 101 LYS A N 1
ATOM 808 C CA . LYS A 1 101 ? 16.413 -12.926 -18.151 1.00 93.50 101 LYS A CA 1
ATOM 809 C C . LYS A 1 101 ? 14.905 -12.811 -17.990 1.00 93.50 101 LYS A C 1
ATOM 811 O O . LYS A 1 101 ? 14.344 -13.212 -16.973 1.00 93.50 101 LYS A O 1
ATOM 816 N N . GLY A 1 102 ? 14.242 -12.272 -19.008 1.00 93.69 102 GLY A N 1
ATOM 817 C CA . GLY A 1 102 ? 12.792 -12.125 -19.023 1.00 93.69 102 GLY A CA 1
ATOM 818 C C . GLY A 1 102 ? 12.337 -10.954 -19.881 1.00 93.69 102 GLY A C 1
ATOM 819 O O . GLY A 1 102 ? 13.078 -10.460 -20.729 1.00 93.69 102 GLY A O 1
ATOM 820 N N . ILE A 1 103 ? 11.105 -10.518 -19.638 1.00 94.12 103 ILE A N 1
ATOM 821 C CA . ILE A 1 103 ? 10.489 -9.367 -20.295 1.00 94.12 103 ILE A CA 1
ATOM 822 C C . ILE A 1 103 ? 9.971 -8.395 -19.239 1.00 94.12 103 ILE A C 1
ATOM 824 O O . ILE A 1 103 ? 9.539 -8.811 -18.165 1.00 94.12 103 ILE A O 1
ATOM 828 N N . CYS A 1 104 ? 9.988 -7.107 -19.564 1.00 94.56 104 CYS A N 1
ATOM 829 C CA . CYS A 1 104 ? 9.319 -6.072 -18.789 1.00 94.56 104 CYS A CA 1
ATOM 830 C C . CYS A 1 104 ? 8.137 -5.555 -19.611 1.00 94.56 104 CYS A C 1
ATOM 832 O O . CYS A 1 104 ? 8.297 -5.240 -20.791 1.00 94.56 104 CYS A O 1
ATOM 834 N N . VAL A 1 105 ? 6.951 -5.518 -19.004 1.00 94.19 105 VAL A N 1
ATOM 835 C CA . VAL A 1 105 ? 5.742 -4.982 -19.636 1.00 94.19 105 VAL A CA 1
ATOM 836 C C . VAL A 1 105 ? 5.506 -3.587 -19.085 1.00 94.19 105 VAL A C 1
ATOM 838 O O . VAL A 1 105 ? 5.290 -3.419 -17.886 1.00 94.19 105 VAL A O 1
ATOM 841 N N . GLU A 1 106 ? 5.551 -2.598 -19.970 1.00 94.69 106 GLU A N 1
ATOM 842 C CA . GLU A 1 106 ? 5.291 -1.207 -19.624 1.00 94.69 106 GLU A CA 1
ATOM 843 C C . GLU A 1 106 ? 3.808 -0.871 -19.800 1.00 94.69 106 GLU A C 1
ATOM 845 O O . GLU A 1 106 ? 3.160 -1.297 -20.761 1.00 94.69 106 GLU A O 1
ATOM 850 N N . PHE A 1 107 ? 3.277 -0.076 -18.872 1.00 93.19 107 PHE A N 1
ATOM 851 C CA . PHE A 1 107 ? 1.903 0.404 -18.903 1.00 93.19 107 PHE A CA 1
ATOM 852 C C . PHE A 1 107 ? 1.864 1.928 -18.960 1.00 93.19 107 PHE A C 1
ATOM 854 O O . PHE A 1 107 ? 2.609 2.615 -18.263 1.00 93.19 107 PHE A O 1
ATOM 861 N N . SER A 1 108 ? 0.931 2.470 -19.746 1.00 93.75 108 SER A N 1
ATOM 862 C CA . SER A 1 108 ? 0.671 3.909 -19.745 1.00 93.75 108 SER A CA 1
ATOM 863 C C . SER A 1 108 ? -0.010 4.325 -18.441 1.00 93.75 108 SER A C 1
ATOM 865 O O . SER A 1 108 ? -1.101 3.853 -18.118 1.00 93.75 108 SER A O 1
ATOM 867 N N . THR A 1 109 ? 0.601 5.264 -17.720 1.00 92.06 109 THR A N 1
ATOM 868 C CA . THR A 1 109 ? 0.095 5.773 -16.434 1.00 92.06 109 THR A CA 1
ATOM 869 C C . THR A 1 109 ? -1.134 6.670 -16.574 1.00 92.06 109 THR A C 1
ATOM 871 O O . THR A 1 109 ? -1.818 6.927 -15.590 1.00 92.06 109 THR A O 1
ATOM 874 N N . GLY A 1 110 ? -1.448 7.140 -17.785 1.00 93.94 110 GLY A N 1
ATOM 875 C CA . GLY A 1 110 ? -2.649 7.936 -18.055 1.00 93.94 110 GLY A CA 1
ATOM 876 C C . GLY A 1 110 ? -3.922 7.103 -18.218 1.00 93.94 110 GLY A C 1
ATOM 877 O O . GLY A 1 110 ? -5.017 7.663 -18.246 1.00 93.94 110 GLY A O 1
ATOM 878 N N . LEU A 1 111 ? -3.795 5.779 -18.336 1.00 93.62 111 LEU A N 1
ATOM 879 C CA . LEU A 1 111 ? -4.909 4.881 -18.619 1.00 93.62 111 LEU A CA 1
ATOM 880 C C . LEU A 1 111 ? -5.373 4.143 -17.365 1.00 93.62 111 LEU A C 1
ATOM 882 O O . LEU A 1 111 ? -4.586 3.802 -16.484 1.00 93.62 111 LEU A O 1
ATOM 886 N N . TRP A 1 112 ? -6.672 3.858 -17.315 1.00 91.62 112 TRP A N 1
ATOM 887 C CA . TRP A 1 112 ? -7.240 2.992 -16.291 1.00 91.62 112 TRP A CA 1
ATOM 888 C C . TRP A 1 112 ? -6.737 1.544 -16.465 1.00 91.62 112 TRP A C 1
ATOM 890 O O . TRP A 1 112 ? -6.663 1.076 -17.603 1.00 91.62 112 TRP A O 1
ATOM 900 N N . PRO A 1 113 ? -6.418 0.813 -15.377 1.00 92.44 113 PRO A N 1
ATOM 901 C CA . PRO A 1 113 ? -6.485 1.227 -13.969 1.00 92.44 113 PRO A CA 1
ATOM 902 C C . PRO A 1 113 ? -5.198 1.882 -13.436 1.00 92.44 113 PRO A C 1
ATOM 904 O O . PRO A 1 113 ? -5.153 2.289 -12.278 1.00 92.44 113 PRO A O 1
ATOM 907 N N . PHE A 1 114 ? -4.140 1.977 -14.243 1.00 94.31 114 PHE A N 1
ATOM 908 C CA . PHE A 1 114 ? -2.804 2.396 -13.800 1.00 94.31 114 PHE A CA 1
ATOM 909 C C . PHE A 1 114 ? -2.728 3.858 -13.351 1.00 94.31 114 PHE A C 1
ATOM 911 O O . PHE A 1 114 ? -1.900 4.194 -12.506 1.00 94.31 114 PHE A O 1
ATOM 918 N N . ASN A 1 115 ? -3.646 4.705 -13.817 1.00 93.88 115 ASN A N 1
ATOM 919 C CA . ASN A 1 115 ? -3.815 6.070 -13.317 1.00 93.88 115 ASN A CA 1
ATOM 920 C C . ASN A 1 115 ? -4.285 6.155 -11.849 1.00 93.88 115 ASN A C 1
ATOM 922 O O . ASN A 1 115 ? -4.273 7.241 -11.274 1.00 93.88 115 ASN A O 1
ATOM 926 N N . LEU A 1 116 ? -4.699 5.037 -11.239 1.00 94.50 116 LEU A N 1
ATOM 927 C CA . LEU A 1 116 ? -5.087 4.934 -9.826 1.00 94.50 116 LEU A CA 1
ATOM 928 C C . LEU A 1 116 ? -3.978 4.352 -8.932 1.00 94.50 116 LEU A C 1
ATOM 930 O O . LEU A 1 116 ? -4.219 4.099 -7.750 1.00 94.50 116 LEU A O 1
ATOM 934 N N . ALA A 1 117 ? -2.785 4.090 -9.475 1.00 95.06 117 ALA A N 1
ATOM 935 C CA . ALA A 1 117 ? -1.681 3.528 -8.708 1.00 95.06 117 ALA A CA 1
ATOM 936 C C . ALA A 1 117 ? -1.117 4.534 -7.689 1.00 95.06 117 ALA A C 1
ATOM 938 O O . ALA A 1 117 ? -0.984 5.728 -7.959 1.00 95.06 117 ALA A O 1
ATOM 939 N N . TRP A 1 118 ? -0.724 4.027 -6.523 1.00 95.12 118 TRP A N 1
ATOM 940 C CA . TRP A 1 118 ? -0.158 4.810 -5.429 1.00 95.12 118 TRP A CA 1
ATOM 941 C C . TRP A 1 118 ? 1.332 4.540 -5.283 1.00 95.12 118 TRP A C 1
ATOM 943 O O . TRP A 1 118 ? 1.762 3.387 -5.248 1.00 95.12 118 TRP A O 1
ATOM 953 N N . LYS A 1 119 ? 2.125 5.601 -5.142 1.00 95.44 119 LYS A N 1
ATOM 954 C CA . LYS A 1 119 ? 3.560 5.480 -4.884 1.00 95.44 119 LYS A CA 1
ATOM 955 C C . LYS A 1 119 ? 3.812 4.934 -3.476 1.00 95.44 119 LYS A C 1
ATOM 957 O O . LYS A 1 119 ? 3.199 5.397 -2.513 1.00 95.44 119 LYS A O 1
ATOM 962 N N . VAL A 1 120 ? 4.735 3.983 -3.356 1.00 95.94 120 VAL A N 1
ATOM 963 C CA . VAL A 1 120 ? 5.202 3.478 -2.061 1.00 95.94 120 VAL A CA 1
ATOM 964 C C . VAL A 1 120 ? 6.108 4.512 -1.389 1.00 95.94 120 VAL A C 1
ATOM 966 O O . VAL A 1 120 ? 6.943 5.156 -2.024 1.00 95.94 120 VAL A O 1
ATOM 969 N N . ILE A 1 121 ? 5.924 4.674 -0.083 1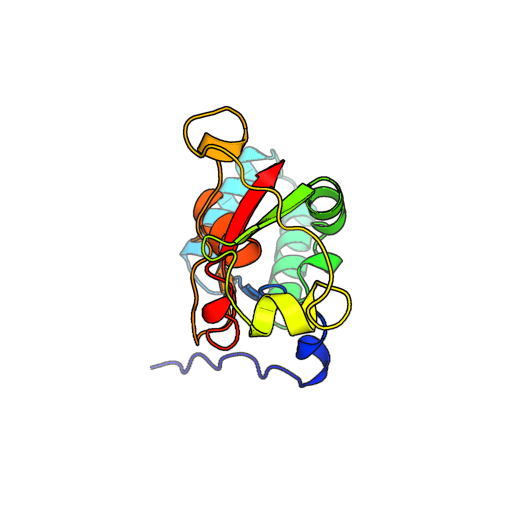.00 94.19 121 ILE A N 1
ATOM 970 C CA . ILE A 1 121 ? 6.708 5.537 0.795 1.00 94.19 121 ILE A CA 1
ATOM 971 C C . ILE A 1 121 ? 7.777 4.682 1.477 1.00 94.19 121 ILE A C 1
ATOM 973 O O . ILE A 1 121 ? 7.479 3.656 2.091 1.00 94.19 121 ILE A O 1
ATOM 977 N N . TYR A 1 122 ? 9.029 5.120 1.401 1.00 93.50 122 TYR A N 1
ATOM 978 C CA . TYR A 1 122 ? 10.149 4.438 2.039 1.00 93.50 122 TYR A CA 1
ATOM 979 C C . TYR A 1 122 ? 10.488 5.114 3.368 1.00 93.50 122 TYR A C 1
ATOM 981 O O . TYR A 1 122 ? 10.684 6.327 3.415 1.00 93.50 122 TYR A O 1
ATOM 989 N N . SER A 1 123 ? 10.526 4.347 4.459 1.00 91.69 123 SER A N 1
ATOM 990 C CA . SER A 1 123 ? 10.758 4.881 5.807 1.00 91.69 123 SER A CA 1
ATOM 991 C C . SER A 1 123 ? 11.622 3.951 6.650 1.00 91.69 123 SER A C 1
ATOM 993 O O . SER A 1 123 ? 11.396 2.743 6.676 1.00 91.69 123 SER A O 1
ATOM 995 N N . ASN A 1 124 ? 12.589 4.525 7.376 1.00 89.31 124 ASN A N 1
ATOM 996 C CA . ASN A 1 124 ? 13.392 3.811 8.378 1.00 89.31 124 ASN A CA 1
ATOM 997 C C . ASN A 1 124 ? 12.574 3.429 9.620 1.00 89.31 124 ASN A C 1
ATOM 999 O O . ASN A 1 124 ? 12.949 2.519 10.358 1.00 89.31 124 ASN A O 1
ATOM 1003 N N . GLU A 1 125 ? 11.475 4.138 9.871 1.00 87.31 125 GLU A N 1
ATOM 1004 C CA . GLU A 1 125 ? 10.597 3.867 10.999 1.00 87.31 125 GLU A CA 1
ATOM 1005 C C . GLU A 1 125 ? 9.587 2.785 10.629 1.00 87.31 125 GLU A C 1
ATOM 1007 O O . GLU A 1 125 ? 8.902 2.871 9.606 1.00 87.31 125 GLU A O 1
ATOM 1012 N N . TYR A 1 126 ? 9.465 1.774 11.491 1.00 82.81 126 TYR A N 1
ATOM 1013 C CA . TYR A 1 126 ? 8.458 0.738 11.312 1.00 82.81 126 TYR A CA 1
ATOM 1014 C C . TYR A 1 126 ? 7.057 1.355 11.437 1.00 82.81 126 TYR A C 1
ATOM 1016 O O . TYR A 1 126 ? 6.776 1.999 12.454 1.00 82.81 126 TYR A O 1
ATOM 1024 N N . PRO A 1 127 ? 6.161 1.172 10.450 1.00 84.62 127 PRO A N 1
ATOM 1025 C CA . PRO A 1 127 ? 4.849 1.790 10.501 1.00 84.62 127 PRO A CA 1
ATOM 1026 C C . PRO A 1 127 ? 4.039 1.242 11.680 1.00 84.62 127 PRO A C 1
ATOM 1028 O O . PRO A 1 127 ? 4.004 0.038 11.948 1.00 84.62 127 PRO A O 1
ATOM 1031 N N . VAL A 1 128 ? 3.350 2.148 12.373 1.00 82.94 128 VAL A N 1
ATOM 1032 C CA . VAL A 1 128 ? 2.429 1.820 13.464 1.00 82.94 128 VAL A CA 1
ATOM 1033 C C . VAL A 1 128 ? 1.080 2.463 13.175 1.00 82.94 128 VAL A C 1
ATOM 1035 O O . VAL A 1 128 ? 0.980 3.686 13.039 1.00 82.94 128 VAL A O 1
ATOM 1038 N N . VAL A 1 129 ? 0.045 1.628 13.084 1.00 81.56 129 VAL A N 1
ATOM 1039 C CA . VAL A 1 129 ? -1.336 2.065 12.856 1.00 81.56 129 VAL A CA 1
ATOM 1040 C C . VAL A 1 129 ? -1.993 2.351 14.202 1.00 81.56 129 VAL A C 1
ATOM 1042 O O . VAL A 1 129 ? -2.171 1.442 15.014 1.00 81.56 129 VAL A O 1
ATOM 1045 N N . ASP A 1 130 ? -2.372 3.603 14.438 1.00 82.19 130 ASP A N 1
ATOM 1046 C CA . ASP A 1 130 ? -3.112 4.037 15.619 1.00 82.19 130 ASP A CA 1
ATOM 1047 C C . ASP A 1 130 ? -4.616 4.032 15.330 1.00 82.19 130 ASP A C 1
ATOM 1049 O O . ASP A 1 130 ? -5.126 4.862 14.583 1.00 82.19 130 ASP A O 1
ATOM 1053 N N . ARG A 1 131 ? -5.366 3.118 15.952 1.00 72.69 131 ARG A N 1
ATOM 1054 C CA . ARG A 1 131 ? -6.803 2.948 15.645 1.00 72.69 131 ARG A CA 1
ATOM 1055 C C . ARG A 1 131 ? -7.693 4.130 16.035 1.00 72.69 131 ARG A C 1
ATOM 1057 O O . ARG A 1 131 ? -8.869 4.129 15.672 1.00 72.69 131 ARG A O 1
ATOM 1064 N N . VAL A 1 132 ? -7.196 5.038 16.867 1.00 75.12 132 VAL A N 1
ATOM 1065 C CA . VAL A 1 132 ? -7.975 6.160 17.404 1.00 75.12 132 VAL A CA 1
ATOM 1066 C C . VAL A 1 132 ? -7.683 7.415 16.611 1.00 75.12 132 VAL A C 1
ATOM 1068 O O . VAL A 1 132 ? -8.613 8.157 16.299 1.00 75.12 132 VAL A O 1
ATOM 1071 N N . LYS A 1 133 ? -6.406 7.629 16.288 1.00 79.62 133 LYS A N 1
ATOM 1072 C CA . LYS A 1 133 ? -5.932 8.847 15.632 1.00 79.62 133 LYS A CA 1
ATOM 1073 C C . LYS A 1 133 ? -5.883 8.732 14.118 1.00 79.62 133 LYS A C 1
ATOM 1075 O O . LYS A 1 133 ? -6.179 9.711 13.436 1.00 79.62 133 LYS A O 1
ATOM 1080 N N . ASP A 1 134 ? -5.515 7.566 13.594 1.00 81.25 134 ASP A N 1
ATOM 1081 C CA . ASP A 1 134 ? -5.353 7.405 12.156 1.00 81.25 134 ASP A CA 1
ATOM 1082 C C . ASP A 1 134 ? -6.716 7.338 11.474 1.00 81.25 134 ASP A C 1
ATOM 1084 O O . ASP A 1 134 ? -7.608 6.571 11.857 1.00 81.25 134 ASP A O 1
ATOM 1088 N N . LYS A 1 135 ? -6.867 8.115 10.400 1.00 83.44 135 LYS A N 1
ATOM 1089 C CA . LYS A 1 135 ? -8.009 7.956 9.504 1.00 83.44 135 LYS A CA 1
ATOM 1090 C C . LYS A 1 135 ? -7.839 6.665 8.700 1.00 83.44 135 LYS A C 1
ATOM 1092 O O . LYS A 1 135 ? -6.761 6.067 8.645 1.00 83.44 135 LYS A O 1
ATOM 1097 N N . ALA A 1 136 ? -8.911 6.242 8.030 1.00 76.56 136 ALA A N 1
ATOM 1098 C CA . ALA A 1 136 ? -8.887 5.041 7.194 1.00 76.56 136 ALA A CA 1
ATOM 1099 C C . ALA A 1 136 ? -7.765 5.090 6.139 1.00 76.56 136 ALA A C 1
ATOM 1101 O O . ALA A 1 136 ? -7.045 4.111 5.964 1.00 76.56 136 ALA A O 1
ATOM 1102 N N . PHE A 1 137 ? -7.574 6.248 5.499 1.00 79.69 137 PHE A N 1
ATOM 1103 C CA . PHE A 1 137 ? -6.523 6.449 4.502 1.00 79.69 137 PHE A CA 1
ATOM 1104 C C . PHE A 1 137 ? -5.110 6.344 5.099 1.00 79.69 137 PHE A C 1
ATOM 1106 O O . PHE A 1 137 ? -4.274 5.627 4.560 1.00 79.69 137 PHE A O 1
ATOM 1113 N N . ASP A 1 138 ? -4.861 6.962 6.258 1.00 84.12 138 ASP A N 1
ATOM 1114 C CA . ASP A 1 138 ? -3.559 6.886 6.942 1.00 84.12 138 ASP A CA 1
ATOM 1115 C C . ASP A 1 138 ? -3.225 5.447 7.350 1.00 84.12 138 ASP A C 1
ATOM 1117 O O . ASP A 1 138 ? -2.098 4.980 7.182 1.00 84.12 138 ASP A O 1
ATOM 1121 N N . SER A 1 139 ? -4.236 4.716 7.827 1.00 81.44 139 SER A N 1
ATOM 1122 C CA . SER A 1 139 ? -4.108 3.302 8.181 1.00 81.44 139 SER A CA 1
ATOM 1123 C C . SER A 1 139 ? -3.735 2.448 6.966 1.00 81.44 139 SER A C 1
ATOM 1125 O O . SER A 1 139 ? -2.876 1.571 7.078 1.00 81.44 139 SER A O 1
ATOM 1127 N N . ILE A 1 140 ? -4.345 2.709 5.803 1.00 78.88 140 ILE A N 1
ATOM 1128 C CA . ILE A 1 140 ? -4.020 2.030 4.541 1.00 78.88 140 ILE A CA 1
ATOM 1129 C C . ILE A 1 140 ? -2.596 2.373 4.102 1.00 78.88 140 ILE A C 1
ATOM 1131 O O . ILE A 1 140 ? -1.832 1.456 3.819 1.00 78.88 140 ILE A O 1
ATOM 1135 N N . ASN A 1 141 ? -2.201 3.648 4.114 1.00 84.62 141 ASN A N 1
ATOM 1136 C CA . ASN A 1 141 ? -0.861 4.069 3.695 1.00 84.62 141 ASN A CA 1
ATOM 1137 C C . ASN A 1 141 ? 0.235 3.407 4.534 1.00 84.62 141 ASN A C 1
ATOM 1139 O O . ASN A 1 141 ? 1.175 2.816 4.001 1.00 84.62 141 ASN A O 1
ATOM 1143 N N . LYS A 1 142 ? 0.074 3.447 5.860 1.00 86.25 142 LYS A N 1
ATOM 1144 C CA . LYS A 1 142 ? 0.996 2.804 6.800 1.00 86.25 142 LYS A CA 1
ATOM 1145 C C . LYS A 1 142 ? 1.047 1.290 6.604 1.00 86.25 142 LYS A C 1
ATOM 1147 O O . LYS A 1 142 ? 2.105 0.698 6.779 1.00 86.25 142 LYS A O 1
ATOM 1152 N N . SER A 1 143 ? -0.073 0.665 6.235 1.00 83.62 143 SER A N 1
ATOM 1153 C CA . SER A 1 143 ? -0.166 -0.795 6.100 1.00 83.62 143 SER A CA 1
ATOM 1154 C C . SER A 1 143 ? 0.282 -1.345 4.762 1.00 83.62 143 SER A C 1
ATOM 1156 O O . SER A 1 143 ? 0.906 -2.402 4.725 1.00 83.62 143 SER A O 1
ATOM 1158 N N . LEU A 1 144 ? -0.066 -0.667 3.674 1.00 86.50 144 LEU A N 1
ATOM 1159 C CA . LEU A 1 144 ? 0.032 -1.197 2.318 1.00 86.50 144 LEU A CA 1
ATOM 1160 C C . LEU A 1 144 ? 0.941 -0.370 1.415 1.00 86.50 144 LEU A C 1
ATOM 1162 O O . LEU A 1 144 ? 1.248 -0.836 0.327 1.00 86.50 144 LEU A O 1
ATOM 1166 N N . LEU A 1 145 ? 1.372 0.825 1.823 1.00 91.25 145 LEU A N 1
ATOM 1167 C CA . LEU A 1 145 ? 2.188 1.723 0.998 1.00 91.25 145 LEU A CA 1
ATOM 1168 C C . LEU A 1 145 ? 3.472 2.166 1.703 1.00 91.25 145 LEU A C 1
ATOM 1170 O O . LEU A 1 145 ? 4.077 3.140 1.282 1.00 91.25 145 LEU A O 1
ATOM 1174 N N . THR A 1 146 ? 3.907 1.476 2.760 1.00 91.94 146 THR A N 1
ATOM 1175 C CA . THR A 1 146 ? 5.187 1.759 3.429 1.00 91.94 146 THR A CA 1
ATOM 1176 C C . THR A 1 146 ? 6.141 0.579 3.279 1.00 91.94 146 THR A C 1
ATOM 1178 O O . THR A 1 146 ? 5.734 -0.570 3.463 1.00 91.94 146 THR A O 1
ATOM 1181 N N . LYS A 1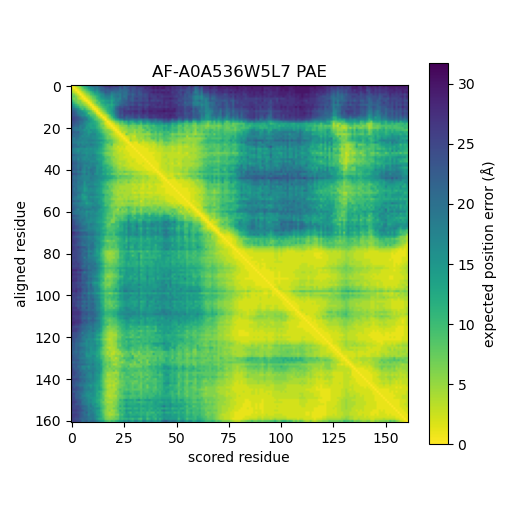 147 ? 7.408 0.845 2.944 1.00 92.69 147 LYS A N 1
ATOM 1182 C CA . LYS A 1 147 ? 8.464 -0.171 2.808 1.00 92.69 147 LYS A CA 1
ATOM 1183 C C . LYS A 1 147 ? 9.778 0.325 3.417 1.00 92.69 147 LYS A C 1
ATOM 1185 O O . LYS A 1 147 ? 9.981 1.524 3.593 1.00 92.69 147 LYS A O 1
ATOM 1190 N N . ALA A 1 148 ? 10.670 -0.601 3.763 1.00 93.25 148 ALA A N 1
ATOM 1191 C CA . ALA A 1 148 ? 11.986 -0.245 4.288 1.00 93.25 148 ALA A CA 1
ATOM 1192 C C . ALA A 1 148 ? 12.866 0.394 3.191 1.00 93.25 148 ALA A C 1
ATOM 1194 O O . ALA A 1 148 ? 12.764 -0.025 2.033 1.00 93.25 148 ALA A O 1
ATOM 1195 N N . PRO A 1 149 ? 13.772 1.337 3.518 1.00 94.94 149 PRO A N 1
ATOM 1196 C CA . PRO A 1 149 ? 14.556 2.062 2.512 1.00 94.94 149 PRO A CA 1
ATOM 1197 C C . PRO A 1 149 ? 15.544 1.181 1.749 1.00 94.94 149 PRO A C 1
ATOM 1199 O O . PRO A 1 149 ? 15.930 1.506 0.635 1.00 94.94 149 PRO A O 1
ATOM 1202 N N . SER A 1 150 ? 15.889 0.006 2.284 1.00 94.81 150 SER A N 1
ATOM 1203 C CA . SER A 1 150 ? 16.676 -0.999 1.560 1.00 94.81 150 SER A CA 1
ATOM 1204 C C . SER A 1 150 ? 16.033 -1.458 0.247 1.00 94.81 150 SER A C 1
ATOM 1206 O O . SER A 1 150 ? 16.716 -2.081 -0.551 1.00 94.81 150 SER A O 1
ATOM 1208 N N . TRP A 1 151 ? 14.743 -1.182 0.032 1.00 95.50 151 TRP A N 1
ATOM 1209 C CA . TRP A 1 151 ? 13.985 -1.512 -1.178 1.00 95.50 151 TRP A CA 1
ATOM 1210 C C . TRP A 1 151 ? 13.637 -0.277 -2.023 1.00 95.50 151 TRP A C 1
ATOM 1212 O O . TRP A 1 151 ? 12.811 -0.361 -2.928 1.00 95.50 151 TRP A O 1
ATOM 1222 N N . GLU A 1 152 ? 14.225 0.885 -1.733 1.00 96.12 152 GLU A N 1
ATOM 1223 C CA . GLU A 1 152 ? 13.935 2.135 -2.450 1.00 96.12 152 GLU A CA 1
ATOM 1224 C C . GLU A 1 152 ? 14.283 2.058 -3.944 1.00 96.12 152 GLU A C 1
ATOM 1226 O O . GLU A 1 152 ? 13.602 2.662 -4.773 1.00 96.12 152 GLU A O 1
ATOM 1231 N N . TYR A 1 153 ? 15.271 1.230 -4.303 1.00 94.88 153 TYR A N 1
ATOM 1232 C CA . TYR A 1 153 ? 15.652 0.973 -5.695 1.00 94.88 153 TYR A CA 1
ATOM 1233 C C . TYR A 1 153 ? 14.522 0.374 -6.544 1.00 94.88 153 TYR A C 1
ATOM 1235 O O . TYR A 1 153 ? 14.612 0.399 -7.770 1.00 94.88 153 TYR A O 1
ATOM 1243 N N . GLU A 1 154 ? 13.476 -0.188 -5.929 1.00 96.44 154 GLU A N 1
ATOM 1244 C CA . GLU A 1 154 ? 12.333 -0.711 -6.673 1.00 96.44 154 GLU A CA 1
ATOM 1245 C C . GLU A 1 154 ? 11.478 0.407 -7.282 1.00 96.44 154 GLU A C 1
ATOM 1247 O O . GLU A 1 154 ? 10.737 0.142 -8.225 1.00 96.44 154 GLU A O 1
ATOM 1252 N N . GLN A 1 155 ? 11.549 1.637 -6.751 1.00 97.00 155 GLN A N 1
ATOM 1253 C CA . GLN A 1 155 ? 10.705 2.767 -7.160 1.00 97.00 155 GLN A CA 1
ATOM 1254 C C . GLN A 1 155 ? 9.230 2.352 -7.310 1.00 97.00 155 GLN A C 1
ATOM 1256 O O . GLN A 1 155 ? 8.610 2.535 -8.359 1.00 97.00 155 GLN A O 1
ATOM 1261 N N . GLU A 1 156 ? 8.707 1.714 -6.264 1.00 97.56 156 GLU A N 1
ATOM 1262 C CA . GLU A 1 156 ? 7.503 0.892 -6.323 1.00 97.56 156 GLU 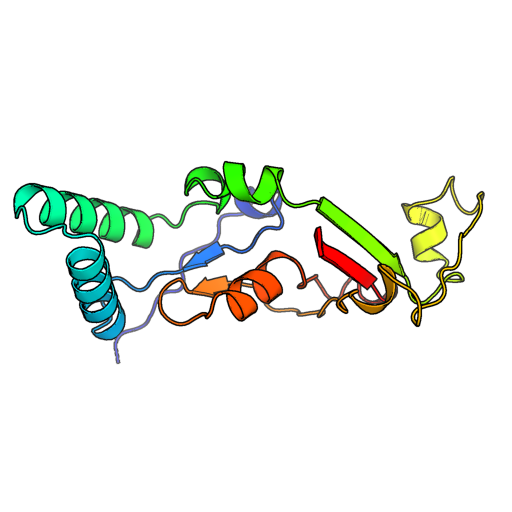A CA 1
ATOM 1263 C C . GLU A 1 156 ? 6.220 1.740 -6.369 1.00 97.56 156 GLU A C 1
ATOM 1265 O O . GLU A 1 156 ? 6.038 2.700 -5.611 1.00 97.56 156 GLU A O 1
ATOM 1270 N N . TRP A 1 157 ? 5.293 1.334 -7.234 1.00 96.69 157 TRP A N 1
ATOM 1271 C CA . TRP A 1 157 ? 3.919 1.822 -7.311 1.00 96.69 157 TRP A CA 1
ATOM 1272 C C . TRP A 1 157 ? 2.956 0.649 -7.153 1.00 96.69 157 TRP A C 1
ATOM 1274 O O . TRP A 1 157 ? 3.175 -0.420 -7.719 1.00 96.69 157 TRP A O 1
ATOM 1284 N N . ARG A 1 158 ? 1.878 0.836 -6.390 1.00 95.69 158 ARG A N 1
ATOM 1285 C CA . ARG A 1 158 ? 0.900 -0.212 -6.082 1.00 95.69 158 ARG A CA 1
ATOM 1286 C C . ARG A 1 158 ? -0.491 0.176 -6.554 1.00 95.69 158 ARG A C 1
ATOM 1288 O O . ARG A 1 158 ? -1.007 1.227 -6.177 1.00 95.69 158 ARG A O 1
ATOM 1295 N N . LEU A 1 159 ? -1.127 -0.701 -7.323 1.00 94.25 159 LEU A N 1
ATOM 1296 C CA . LEU A 1 159 ? -2.573 -0.676 -7.523 1.00 94.25 159 LEU A CA 1
ATOM 1297 C C . LEU A 1 159 ? -3.230 -1.530 -6.432 1.00 94.25 159 LEU A C 1
ATOM 1299 O O . LEU A 1 159 ? -2.811 -2.665 -6.198 1.00 94.25 159 LEU A O 1
ATOM 1303 N N . ILE A 1 160 ? -4.236 -0.969 -5.762 1.00 90.31 160 ILE A N 1
ATOM 1304 C CA . ILE A 1 160 ? -4.976 -1.615 -4.672 1.00 90.31 160 ILE A CA 1
ATOM 1305 C C . ILE A 1 160 ? -6.402 -1.867 -5.174 1.00 90.31 160 ILE A C 1
ATOM 1307 O O . ILE A 1 160 ? -7.093 -0.907 -5.519 1.00 90.31 160 ILE A O 1
ATOM 1311 N N . MET A 1 161 ? -6.811 -3.137 -5.244 1.00 81.50 161 MET A N 1
ATOM 1312 C CA . MET A 1 161 ? -8.111 -3.589 -5.772 1.00 81.50 161 MET A CA 1
ATOM 1313 C C . MET A 1 161 ? -8.893 -4.406 -4.749 1.00 81.50 161 MET A C 1
ATOM 1315 O O . MET A 1 161 ? -8.245 -5.129 -3.957 1.00 81.50 161 MET A O 1
#

Radius of gyration: 20.06 Å; Cα contacts (8 Å, |Δi|>4): 166; chains: 1; bounding box: 46×28×54 Å

Sequence (161 aa):
MKSTVAPRINSTTLSNARPLVHLDVHSTETKEWLNRNMAERGITNPSKRLAIRRRMKHSYVNPRPIEELGFDKVLRQIGIYSMTADPASLLMWSHYADAHKGICVEFSTGLWPFNLAWKVIYSNEYPVVDRVKDKAFDSINKSLLTKAPSWEYEQEWRLIM

Secondary structure (DSSP, 8-state):
----------GGGGGS---EEE--TTSHHHHHHHHHHHHHTT---HHHHHHHHHHHHHHHHSPPBGGGGTTHHHHTT--EEEEES-TT-HHHHHHHSSSS-S------TTSTTGGG-EEPEE-SSPPEEETTT--HHHHHHHHHSEE-GGGGGG-EEEEE-

Mean predicted aligned error: 10.57 Å

Foldseek 3Di:
DDDPPDDDDDPVCVVPLFAWEAEDLPDPLSVVLLVVVCVVVVNPDPVVSVVVSVVRVVCNVPGDPPCVVVCVVVVVVKDKDKAAPDPPLQVCCCPPHPRNDDDDDDDDCVDPPNVVKAWADEDCDQQYHYPRPDDPVNNCNNGPRYDHVVCVSRRMIIDID